Protein AF-C9MUW9-F1 (afdb_monomer_lite)

Structure (mmCIF, N/CA/C/O backbone):
data_AF-C9MUW9-F1
#
_entry.id   AF-C9MUW9-F1
#
loop_
_atom_site.group_PDB
_atom_site.id
_atom_site.type_symbol
_atom_site.label_atom_id
_atom_site.label_alt_id
_atom_site.label_comp_id
_atom_site.label_asym_id
_atom_site.label_entity_id
_atom_site.label_seq_id
_atom_site.pdbx_PDB_ins_code
_atom_site.Cartn_x
_atom_site.Cartn_y
_atom_site.Cartn_z
_atom_site.occupancy
_atom_site.B_iso_or_equiv
_atom_site.auth_seq_id
_atom_site.auth_comp_id
_atom_site.auth_asym_id
_atom_site.auth_atom_id
_atom_site.pdbx_PDB_model_num
ATOM 1 N N . MET A 1 1 ? 4.459 15.568 -15.895 1.00 78.44 1 MET A N 1
ATOM 2 C CA . MET A 1 1 ? 5.382 14.416 -15.981 1.00 78.44 1 MET A CA 1
ATOM 3 C C . MET A 1 1 ? 6.130 14.537 -17.298 1.00 78.44 1 MET A C 1
ATOM 5 O O . MET A 1 1 ? 5.488 14.945 -18.261 1.00 78.44 1 MET A O 1
ATOM 9 N N . PRO A 1 2 ? 7.453 14.314 -17.340 1.00 86.88 2 PRO A N 1
ATOM 10 C CA . PRO A 1 2 ? 8.184 14.292 -18.606 1.00 86.88 2 PRO A CA 1
ATOM 11 C C . PRO A 1 2 ? 7.677 13.140 -19.486 1.00 86.88 2 PRO A C 1
ATOM 13 O O . PRO A 1 2 ? 7.300 12.101 -18.953 1.00 86.88 2 PRO A O 1
ATOM 16 N N . VAL A 1 3 ? 7.649 13.343 -20.804 1.00 90.75 3 VAL A N 1
ATOM 17 C CA . VAL A 1 3 ? 7.303 12.304 -21.790 1.00 90.75 3 VAL A CA 1
ATOM 18 C C . VAL A 1 3 ? 8.353 11.195 -21.738 1.00 90.75 3 VAL A C 1
ATOM 20 O O . VAL A 1 3 ? 9.549 11.493 -21.758 1.00 90.75 3 VAL A O 1
ATOM 23 N N . ASP A 1 4 ? 7.910 9.941 -21.669 1.00 84.81 4 ASP A N 1
ATOM 24 C CA . ASP A 1 4 ? 8.775 8.753 -21.604 1.00 84.81 4 ASP A CA 1
ATOM 25 C C . ASP A 1 4 ? 8.457 7.697 -22.680 1.00 84.81 4 ASP A C 1
ATOM 27 O O . ASP A 1 4 ? 9.226 6.747 -22.843 1.00 84.81 4 ASP A O 1
ATOM 31 N N . GLY A 1 5 ? 7.393 7.902 -23.468 1.00 80.88 5 GLY A N 1
ATOM 32 C CA . GLY A 1 5 ? 7.009 7.068 -24.605 1.00 80.88 5 GLY A CA 1
ATOM 33 C C . GLY A 1 5 ? 7.221 7.734 -25.971 1.00 80.88 5 GLY A C 1
ATOM 34 O O . GLY A 1 5 ? 7.182 8.957 -26.120 1.00 80.88 5 GLY A O 1
ATOM 35 N N . ALA A 1 6 ? 7.411 6.912 -27.009 1.00 86.88 6 ALA A N 1
ATOM 36 C CA . ALA A 1 6 ? 7.486 7.370 -28.405 1.00 86.88 6 ALA A CA 1
ATOM 37 C C . ALA A 1 6 ? 6.136 7.895 -28.946 1.00 86.88 6 ALA A C 1
ATOM 39 O O . ALA A 1 6 ? 6.087 8.520 -30.003 1.00 86.88 6 ALA A O 1
ATOM 40 N N . ASP A 1 7 ? 5.053 7.635 -28.216 1.00 88.12 7 ASP A N 1
ATOM 41 C CA . ASP A 1 7 ? 3.682 8.080 -28.462 1.00 88.12 7 ASP A CA 1
ATOM 42 C C . ASP A 1 7 ? 3.393 9.497 -27.930 1.00 88.12 7 ASP A C 1
ATOM 44 O O . ASP A 1 7 ? 2.312 10.036 -28.164 1.00 88.12 7 ASP A O 1
ATOM 48 N N . GLY A 1 8 ? 4.355 10.121 -27.242 1.00 91.06 8 GLY A N 1
ATOM 49 C CA . GLY A 1 8 ? 4.188 11.443 -26.643 1.00 91.06 8 GLY A CA 1
ATOM 50 C C . GLY A 1 8 ? 3.489 11.434 -25.280 1.00 91.06 8 GLY A C 1
ATOM 51 O O . GLY A 1 8 ? 3.196 12.512 -24.758 1.00 91.06 8 GLY A O 1
ATOM 52 N N . PHE A 1 9 ? 3.238 10.260 -24.689 1.00 87.94 9 PHE A N 1
ATOM 53 C CA . PHE A 1 9 ? 2.653 10.121 -23.356 1.00 87.94 9 PHE A CA 1
ATOM 54 C C . PHE A 1 9 ? 3.716 9.858 -22.274 1.00 87.94 9 PHE A C 1
ATOM 56 O O . PHE A 1 9 ? 4.910 9.711 -22.546 1.00 87.94 9 PHE A O 1
ATOM 63 N N . ALA A 1 10 ? 3.274 9.899 -21.015 1.00 87.44 10 ALA A N 1
ATOM 64 C CA . ALA A 1 10 ? 4.105 9.672 -19.837 1.00 87.44 10 ALA A CA 1
ATOM 65 C C . ALA A 1 10 ? 3.477 8.595 -18.945 1.00 87.44 10 ALA A C 1
ATOM 67 O O . ALA A 1 10 ? 2.284 8.681 -18.633 1.00 87.44 10 ALA A O 1
ATOM 68 N N . PHE A 1 11 ? 4.272 7.636 -18.473 1.00 84.25 11 PHE A N 1
ATOM 69 C CA . PHE A 1 11 ? 3.824 6.650 -17.493 1.00 84.25 11 PHE A CA 1
ATOM 70 C C . PHE A 1 11 ? 3.543 7.316 -16.138 1.00 84.25 11 PHE A C 1
ATOM 72 O O . PHE A 1 11 ? 4.422 7.884 -15.486 1.00 84.25 11 PHE A O 1
ATOM 79 N N . SER A 1 12 ? 2.297 7.217 -15.668 1.00 86.00 12 SER A N 1
ATOM 80 C CA . SER A 1 12 ? 1.863 7.845 -14.413 1.00 86.00 12 SER A CA 1
ATOM 81 C C . SER A 1 12 ? 2.270 7.075 -13.157 1.00 86.00 12 SER A C 1
ATOM 83 O O . SER A 1 12 ? 2.239 7.643 -12.063 1.00 86.00 12 SER A O 1
ATOM 85 N N . ILE A 1 13 ? 2.670 5.805 -13.292 1.00 84.06 13 ILE A N 1
ATOM 86 C CA . ILE A 1 13 ? 2.918 4.881 -12.171 1.00 84.06 13 ILE A CA 1
ATOM 87 C C . ILE A 1 13 ? 3.886 5.488 -11.152 1.00 84.06 13 ILE A C 1
ATOM 89 O O . ILE A 1 13 ? 3.582 5.520 -9.963 1.00 84.06 13 ILE A O 1
ATOM 93 N N . LYS A 1 14 ? 4.996 6.073 -11.618 1.00 81.19 14 LYS A N 1
ATOM 94 C CA . LYS A 1 14 ? 6.022 6.689 -10.758 1.00 81.19 14 LYS A CA 1
ATOM 95 C C . LYS A 1 14 ? 5.475 7.766 -9.810 1.00 81.19 14 LYS A C 1
ATOM 97 O O . LYS A 1 14 ? 6.064 8.011 -8.763 1.00 81.19 14 LYS A O 1
ATOM 102 N N . TYR A 1 15 ? 4.392 8.428 -10.201 1.00 85.06 15 TYR A N 1
ATOM 103 C CA . TYR A 1 15 ? 3.826 9.581 -9.502 1.00 85.06 15 TYR A CA 1
ATOM 104 C C . TYR A 1 15 ? 2.509 9.270 -8.791 1.00 85.06 15 TYR A C 1
ATOM 106 O O . TYR A 1 15 ? 1.956 10.145 -8.133 1.00 85.06 15 TYR A O 1
ATOM 114 N N . THR A 1 16 ? 1.974 8.062 -8.958 1.00 87.38 16 THR A N 1
ATOM 115 C CA . THR A 1 16 ? 0.642 7.691 -8.457 1.00 87.38 16 THR A CA 1
ATOM 116 C C . THR A 1 16 ? 0.691 6.488 -7.533 1.00 87.38 16 THR A C 1
ATOM 118 O O . THR A 1 16 ? -0.075 6.424 -6.577 1.00 87.38 16 THR A O 1
ATOM 121 N N . LEU A 1 17 ? 1.614 5.560 -7.773 1.00 89.44 17 LEU A N 1
ATOM 122 C CA . LEU A 1 17 ? 1.698 4.326 -7.015 1.00 89.44 17 LEU A CA 1
ATOM 123 C C . LEU A 1 17 ? 2.401 4.547 -5.671 1.00 89.44 17 LEU A C 1
ATOM 125 O O . LEU A 1 17 ? 3.470 5.159 -5.634 1.00 89.44 17 LEU A O 1
ATOM 129 N N . ASN A 1 18 ? 1.780 4.060 -4.592 1.00 89.44 18 ASN A N 1
ATOM 130 C CA . ASN A 1 18 ? 2.304 3.995 -3.221 1.00 89.44 18 ASN A CA 1
ATOM 131 C C . ASN A 1 18 ? 3.009 5.280 -2.733 1.00 89.44 18 ASN A C 1
ATOM 133 O O . ASN A 1 18 ? 3.991 5.210 -1.996 1.00 89.44 18 ASN A O 1
ATOM 137 N N . GLN A 1 19 ? 2.530 6.459 -3.141 1.00 92.81 19 GLN A N 1
ATOM 138 C CA . GLN A 1 19 ? 3.214 7.723 -2.860 1.00 92.81 19 GLN A CA 1
ATOM 139 C C . GLN A 1 19 ? 3.280 8.027 -1.353 1.00 92.81 19 GLN A C 1
ATOM 141 O O . GLN A 1 19 ? 2.326 7.718 -0.635 1.00 92.81 19 GLN A O 1
ATOM 146 N N . PRO A 1 20 ? 4.359 8.672 -0.873 1.00 92.12 20 PRO A N 1
ATOM 147 C CA . PRO A 1 20 ? 4.438 9.133 0.509 1.00 92.12 20 PRO A CA 1
ATOM 148 C C . PRO A 1 20 ? 3.243 10.020 0.884 1.00 92.12 20 PRO A C 1
ATOM 150 O O . PRO A 1 20 ? 2.891 10.932 0.133 1.00 92.12 20 PRO A O 1
ATOM 153 N N . GLY A 1 21 ? 2.642 9.764 2.047 1.00 93.69 21 GLY A N 1
ATOM 154 C CA . GLY A 1 21 ? 1.469 10.485 2.547 1.00 93.69 21 GLY A CA 1
ATOM 155 C C . GLY A 1 21 ? 0.143 9.771 2.276 1.00 93.69 21 GLY A C 1
ATOM 156 O O . GLY A 1 21 ? -0.886 10.180 2.808 1.00 93.69 21 GLY A O 1
ATOM 157 N N . ILE A 1 22 ? 0.142 8.679 1.503 1.00 95.25 22 ILE A N 1
ATOM 158 C CA . ILE A 1 22 ? -1.050 7.837 1.324 1.00 95.25 22 ILE A CA 1
ATOM 159 C C . ILE A 1 22 ? -1.504 7.199 2.648 1.00 95.25 22 ILE A C 1
ATOM 161 O O . ILE A 1 22 ? -2.692 6.960 2.843 1.00 95.25 22 ILE A O 1
ATOM 165 N N . GLU A 1 23 ? -0.571 6.975 3.572 1.00 95.50 23 GLU A N 1
ATOM 166 C CA . GLU A 1 23 ? -0.784 6.380 4.892 1.00 95.50 23 GLU A CA 1
ATOM 167 C C . GLU A 1 23 ? -1.802 7.156 5.728 1.00 95.50 23 GLU A C 1
ATOM 169 O O . GLU A 1 23 ? -2.611 6.549 6.422 1.00 95.50 23 GLU A O 1
ATOM 174 N N . GLU A 1 24 ? -1.807 8.488 5.629 1.00 97.62 24 GLU A N 1
ATOM 175 C CA . GLU A 1 24 ? -2.776 9.336 6.332 1.00 97.62 24 GLU A CA 1
ATOM 176 C C . GLU A 1 24 ? -4.203 9.034 5.859 1.00 97.62 24 GLU A C 1
ATOM 178 O O . GLU A 1 24 ? -5.110 8.828 6.667 1.00 97.62 24 GLU A O 1
ATOM 183 N N . PHE A 1 25 ? -4.394 8.920 4.543 1.00 97.75 25 PHE A N 1
ATOM 184 C CA . PHE A 1 25 ? -5.694 8.608 3.956 1.00 97.75 25 PHE A CA 1
ATOM 185 C C . PHE A 1 25 ? -6.127 7.168 4.229 1.00 97.75 25 PHE A C 1
ATOM 187 O O . PHE A 1 25 ? -7.304 6.927 4.493 1.00 97.75 25 PHE A O 1
ATOM 194 N N . LEU A 1 26 ? -5.200 6.208 4.169 1.00 97.62 26 LEU A N 1
ATOM 195 C CA . LEU A 1 26 ? -5.494 4.800 4.450 1.00 97.62 26 LEU A CA 1
ATOM 196 C C . LEU A 1 26 ? -5.806 4.576 5.930 1.00 97.62 26 LEU A C 1
ATOM 198 O O . LEU A 1 26 ? -6.757 3.861 6.246 1.00 97.62 26 LEU A O 1
ATOM 202 N N . GLY A 1 27 ? -5.066 5.232 6.824 1.00 97.88 27 GLY A N 1
ATOM 203 C CA . GLY A 1 27 ? -5.342 5.258 8.256 1.00 97.88 27 GLY A CA 1
ATOM 204 C C . GLY A 1 27 ? -6.715 5.852 8.546 1.00 97.88 27 GLY A C 1
ATOM 205 O O . GLY A 1 27 ? -7.542 5.197 9.181 1.00 97.88 27 GLY A O 1
ATOM 206 N N . GLU A 1 28 ? -7.010 7.033 7.991 1.00 98.38 28 GLU A N 1
ATOM 207 C CA . GLU A 1 28 ? -8.324 7.662 8.134 1.00 98.38 28 GLU A CA 1
ATOM 208 C C . GLU A 1 28 ? -9.450 6.753 7.616 1.00 98.38 28 GLU A C 1
ATOM 210 O O . GLU A 1 28 ? -10.468 6.573 8.291 1.00 98.38 28 GLU A O 1
ATOM 215 N N . LEU A 1 29 ? -9.282 6.180 6.420 1.00 97.94 29 LEU A N 1
ATOM 216 C CA . LEU A 1 29 ? -10.250 5.265 5.824 1.00 97.94 29 LEU A CA 1
ATOM 217 C C . LEU A 1 29 ? -10.505 4.083 6.758 1.00 97.94 29 LEU A C 1
ATOM 219 O O . LEU A 1 29 ? -11.664 3.770 7.040 1.00 97.94 29 LEU A O 1
ATOM 223 N N . ALA A 1 30 ? -9.445 3.459 7.268 1.00 97.56 30 ALA A N 1
ATOM 224 C CA . ALA A 1 30 ? -9.538 2.311 8.153 1.00 97.56 30 ALA A CA 1
ATOM 225 C C . ALA A 1 30 ? -10.286 2.650 9.444 1.00 97.56 30 ALA A C 1
ATOM 227 O O . ALA A 1 30 ? -11.284 2.002 9.774 1.00 97.56 30 ALA A O 1
ATOM 228 N N . GLU A 1 31 ? -9.855 3.705 10.134 1.00 97.75 31 GLU A N 1
ATOM 229 C CA . GLU A 1 31 ? -10.432 4.164 11.396 1.00 97.75 31 GLU A CA 1
ATOM 230 C C . GLU A 1 31 ? -11.891 4.589 11.253 1.00 97.75 31 GLU A C 1
ATOM 232 O O . GLU A 1 31 ? -12.729 4.254 12.094 1.00 97.75 31 GLU A O 1
ATOM 237 N N . LYS A 1 32 ? -12.228 5.329 10.188 1.00 97.94 32 LYS A N 1
ATOM 238 C CA . LYS A 1 32 ? -13.578 5.869 9.996 1.00 97.94 32 LYS A CA 1
ATOM 239 C C . LYS A 1 32 ? -14.554 4.854 9.405 1.00 97.94 32 LYS A C 1
ATOM 241 O O . LYS A 1 32 ? -15.761 5.092 9.529 1.00 97.94 32 LYS A O 1
ATOM 246 N N . THR A 1 33 ? -14.085 3.742 8.837 1.00 97.75 33 THR A N 1
ATOM 247 C CA . THR A 1 33 ? -14.943 2.748 8.174 1.00 97.75 33 THR A CA 1
ATOM 248 C C . THR A 1 33 ? -14.813 1.353 8.786 1.00 97.75 33 THR A C 1
ATOM 250 O O . THR A 1 33 ? -15.558 1.025 9.706 1.00 97.75 33 THR A O 1
ATOM 253 N N . PHE A 1 34 ? -13.906 0.519 8.287 1.00 96.69 34 PHE A N 1
ATOM 254 C CA . PHE A 1 34 ? -13.935 -0.922 8.496 1.00 96.69 34 PHE A CA 1
ATOM 255 C C . PHE A 1 34 ? -13.326 -1.379 9.829 1.00 96.69 34 PHE A C 1
ATOM 257 O O . PHE A 1 34 ? -13.782 -2.396 10.342 1.00 96.69 34 PHE A O 1
ATOM 264 N N . LYS A 1 35 ? -12.417 -0.618 10.472 1.00 95.62 35 LYS A N 1
ATOM 265 C CA . LYS A 1 35 ? -11.906 -0.961 11.824 1.00 95.62 35 LYS A CA 1
ATOM 266 C C . LYS A 1 35 ? -12.994 -0.902 12.907 1.00 95.62 35 LYS A C 1
ATOM 268 O O . LYS A 1 35 ? -12.824 -1.453 13.989 1.00 95.62 35 LYS A O 1
ATOM 273 N N . LYS A 1 36 ? -14.139 -0.272 12.619 1.00 96.94 36 LYS A N 1
ATOM 274 C CA . LYS A 1 36 ? -15.313 -0.238 13.510 1.00 96.94 36 LYS A CA 1
ATOM 275 C C . LYS A 1 36 ? -16.117 -1.541 13.500 1.00 96.94 36 LYS A C 1
ATOM 277 O O . LYS A 1 36 ? -17.034 -1.694 14.306 1.00 96.94 36 LYS A O 1
ATOM 282 N N . TYR A 1 37 ? -15.815 -2.452 12.579 1.00 96.12 37 TYR A N 1
ATOM 283 C CA . TYR A 1 37 ? -16.567 -3.677 12.353 1.00 96.12 37 TYR A CA 1
ATOM 284 C C . TYR A 1 37 ? -15.630 -4.883 12.368 1.00 96.12 37 TYR A C 1
ATOM 286 O O . TYR A 1 37 ? -14.469 -4.796 11.984 1.00 96.12 37 TYR A O 1
ATOM 294 N N . ASN A 1 38 ? -16.154 -6.042 12.762 1.00 95.00 38 ASN A N 1
ATOM 295 C CA . ASN A 1 38 ? -15.413 -7.298 12.685 1.00 95.00 38 ASN A CA 1
ATOM 296 C C . ASN A 1 38 ? -15.455 -7.848 11.251 1.00 95.00 38 ASN A C 1
ATOM 298 O O . ASN A 1 38 ? -16.205 -8.779 10.953 1.00 95.00 38 ASN A O 1
ATOM 302 N N . CYS A 1 39 ? -14.720 -7.208 10.346 1.00 94.69 39 CYS A N 1
ATOM 303 C CA . CYS A 1 39 ? -14.656 -7.581 8.940 1.00 94.69 39 CYS A CA 1
ATOM 304 C C . CYS A 1 39 ? -13.208 -7.753 8.481 1.00 94.69 39 CYS A C 1
ATOM 306 O O . CYS A 1 39 ? -12.293 -7.136 9.020 1.00 94.69 39 CYS A O 1
ATOM 308 N N . MET A 1 40 ? -13.018 -8.617 7.486 1.00 96.88 40 MET A N 1
ATOM 309 C CA . MET A 1 40 ? -11.728 -8.823 6.837 1.00 96.88 40 MET A CA 1
ATOM 310 C C . MET A 1 40 ? -11.600 -7.861 5.657 1.00 96.88 40 MET A C 1
ATOM 312 O O . MET A 1 40 ? -12.553 -7.696 4.891 1.00 96.88 40 MET A O 1
ATOM 316 N N . THR A 1 41 ? -10.428 -7.247 5.508 1.00 97.94 41 THR A N 1
ATOM 317 C CA . THR A 1 41 ? -10.114 -6.363 4.385 1.00 97.94 41 THR A CA 1
ATOM 318 C C . THR A 1 41 ? -8.894 -6.849 3.617 1.00 97.94 41 THR A C 1
ATOM 320 O O . THR A 1 41 ? -7.917 -7.325 4.195 1.00 97.94 41 THR A O 1
ATOM 323 N N . VAL A 1 42 ? -8.956 -6.707 2.294 1.00 97.31 42 VAL A N 1
ATOM 324 C CA . VAL A 1 42 ? -7.850 -7.003 1.385 1.00 97.31 42 VAL A CA 1
ATOM 325 C C . VAL A 1 42 ? -7.613 -5.806 0.476 1.00 97.31 42 VAL A C 1
ATOM 327 O O . VAL A 1 42 ? -8.564 -5.285 -0.110 1.00 97.31 42 VAL A O 1
ATOM 330 N N . ALA A 1 43 ? -6.361 -5.365 0.370 1.00 95.44 43 ALA A N 1
ATOM 331 C CA . ALA A 1 43 ? -5.963 -4.295 -0.540 1.00 95.44 43 ALA A CA 1
ATOM 332 C C . ALA A 1 43 ? -5.112 -4.828 -1.697 1.00 95.44 43 ALA A C 1
ATOM 334 O O . ALA A 1 43 ? -4.255 -5.689 -1.520 1.00 95.44 43 ALA A O 1
ATOM 335 N N . GLU A 1 44 ? -5.341 -4.302 -2.895 1.00 93.31 44 GLU A N 1
ATOM 336 C CA . GLU A 1 44 ? -4.494 -4.547 -4.058 1.00 93.31 44 GLU A CA 1
ATOM 337 C C . GLU A 1 44 ? -3.316 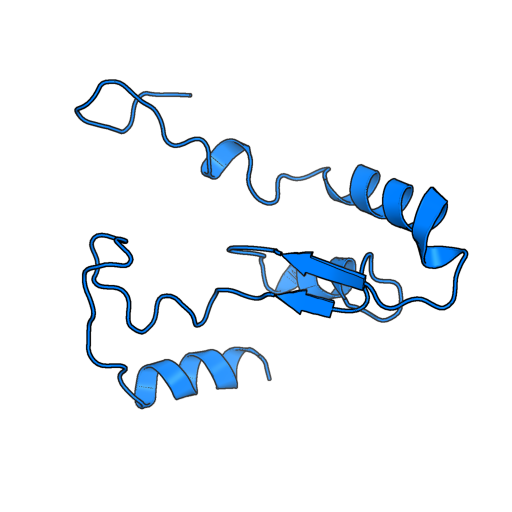-3.566 -4.024 1.00 93.31 44 GLU A C 1
ATOM 339 O O . GLU A 1 44 ? -3.517 -2.362 -4.177 1.00 93.31 44 GLU A O 1
ATOM 344 N N . THR A 1 45 ? -2.094 -4.050 -3.778 1.00 90.06 45 THR A N 1
ATOM 345 C CA . THR A 1 45 ? -0.925 -3.176 -3.566 1.00 90.06 45 THR A CA 1
ATOM 346 C C . THR A 1 45 ? 0.224 -3.554 -4.504 1.00 90.06 45 THR A C 1
ATOM 348 O O . THR A 1 45 ? 1.197 -4.188 -4.078 1.00 90.06 45 THR A O 1
ATOM 351 N N . PRO A 1 46 ? 0.140 -3.206 -5.802 1.00 88.50 46 PRO A N 1
ATOM 352 C CA . PRO A 1 46 ? 1.214 -3.505 -6.737 1.00 88.50 46 PRO A CA 1
ATOM 353 C C . PRO A 1 46 ? 2.493 -2.756 -6.341 1.00 88.50 46 PRO A C 1
ATOM 355 O O . PRO A 1 46 ? 2.446 -1.587 -5.962 1.00 88.50 46 PRO A O 1
ATOM 358 N N . LEU A 1 47 ? 3.638 -3.444 -6.433 1.00 86.56 47 LEU A N 1
ATOM 359 C CA . LEU A 1 47 ? 4.980 -2.914 -6.140 1.00 86.56 47 LEU A CA 1
ATOM 360 C C . LEU A 1 47 ? 5.112 -2.224 -4.766 1.00 86.56 47 LEU A C 1
ATOM 362 O O . LEU A 1 47 ? 5.833 -1.235 -4.643 1.00 86.56 47 LEU A O 1
ATOM 366 N N . LEU A 1 48 ? 4.412 -2.714 -3.738 1.00 90.44 48 LEU A N 1
ATOM 367 C CA . LEU A 1 48 ? 4.584 -2.213 -2.374 1.00 90.44 48 LEU A CA 1
ATOM 368 C C . LEU A 1 48 ? 5.963 -2.600 -1.828 1.00 90.44 48 LEU A C 1
ATOM 370 O O . LEU A 1 48 ? 6.369 -3.762 -1.907 1.00 90.44 48 LEU A O 1
ATOM 374 N N . GLU A 1 49 ? 6.677 -1.629 -1.264 1.00 90.44 49 GLU A N 1
ATOM 375 C CA . GLU A 1 49 ? 7.972 -1.867 -0.634 1.00 90.44 49 GLU A CA 1
ATOM 376 C C . GLU A 1 49 ? 7.821 -2.739 0.622 1.00 90.44 49 GLU A C 1
ATOM 378 O O . GLU A 1 49 ? 6.91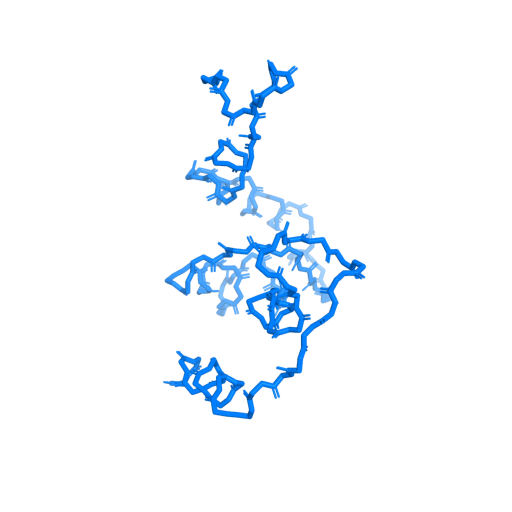8 -2.524 1.434 1.00 90.44 49 GLU A O 1
ATOM 383 N N . TYR A 1 50 ? 8.716 -3.714 0.804 1.00 89.00 50 TYR A N 1
ATOM 384 C CA . TYR A 1 50 ? 8.633 -4.684 1.904 1.00 89.00 50 TYR A CA 1
ATOM 385 C C . TYR A 1 50 ? 8.651 -4.008 3.281 1.00 89.00 50 TYR A C 1
ATOM 387 O O . TYR A 1 50 ? 7.947 -4.417 4.200 1.00 89.00 50 TYR A O 1
ATOM 395 N N . GLU A 1 51 ? 9.402 -2.917 3.413 1.00 92.75 51 GLU A N 1
ATOM 396 C CA . GLU A 1 51 ? 9.531 -2.132 4.640 1.00 92.75 51 GLU A CA 1
ATOM 397 C C . GLU A 1 51 ? 8.191 -1.549 5.118 1.00 92.75 51 GLU A C 1
ATOM 399 O O . GLU A 1 51 ? 8.036 -1.269 6.304 1.00 92.75 51 GLU A O 1
ATOM 404 N N . ARG A 1 52 ? 7.213 -1.405 4.215 1.00 94.00 52 ARG A N 1
ATOM 405 C CA . ARG A 1 52 ? 5.881 -0.856 4.504 1.00 94.00 52 ARG A CA 1
ATOM 406 C C . ARG A 1 52 ? 4.844 -1.928 4.812 1.00 94.00 52 ARG A C 1
ATOM 408 O O . ARG A 1 52 ? 3.701 -1.600 5.112 1.00 94.00 52 ARG A O 1
ATOM 415 N N . TYR A 1 53 ? 5.208 -3.210 4.776 1.00 94.25 53 TYR A N 1
ATOM 416 C CA . TYR A 1 53 ? 4.254 -4.290 5.041 1.00 94.25 53 TYR A CA 1
ATOM 417 C C . TYR A 1 53 ? 3.656 -4.181 6.443 1.00 94.25 53 TYR A C 1
ATOM 419 O O . TYR A 1 53 ? 2.465 -4.415 6.607 1.00 94.25 53 TYR A O 1
ATOM 427 N N . ASN A 1 54 ? 4.438 -3.760 7.440 1.00 95.69 54 ASN A N 1
ATOM 428 C CA . ASN A 1 54 ? 3.924 -3.584 8.799 1.00 95.69 54 ASN A CA 1
ATOM 429 C C . ASN A 1 54 ? 2.835 -2.503 8.880 1.00 95.69 54 ASN A C 1
ATOM 431 O O . ASN A 1 54 ? 1.850 -2.699 9.587 1.00 95.69 54 ASN A O 1
ATOM 435 N N . ASP A 1 55 ? 2.956 -1.416 8.119 1.00 96.19 55 ASP A N 1
ATOM 436 C CA . ASP A 1 55 ? 1.946 -0.351 8.105 1.00 96.19 55 ASP A CA 1
ATOM 437 C C . ASP A 1 55 ? 0.652 -0.817 7.416 1.00 96.19 55 ASP A C 1
ATOM 439 O O . ASP A 1 55 ? -0.453 -0.440 7.803 1.00 96.19 55 ASP A O 1
ATOM 443 N N . PHE A 1 56 ? 0.769 -1.681 6.403 1.00 96.56 56 PHE A N 1
ATOM 444 C CA . PHE A 1 56 ? -0.378 -2.163 5.634 1.00 96.56 56 PHE A CA 1
ATOM 445 C C . PHE A 1 56 ? -1.068 -3.376 6.264 1.00 96.56 56 PHE A C 1
ATOM 447 O O . PHE A 1 56 ? -2.292 -3.430 6.229 1.00 96.56 56 PHE A O 1
ATOM 454 N N . ILE A 1 57 ? -0.316 -4.336 6.808 1.00 96.75 57 ILE A N 1
ATOM 455 C CA . ILE A 1 57 ? -0.815 -5.651 7.261 1.00 96.75 57 ILE A CA 1
ATOM 456 C C . ILE A 1 57 ? -0.187 -6.142 8.577 1.00 96.75 57 ILE A C 1
ATOM 458 O O . ILE A 1 57 ? -0.304 -7.320 8.913 1.00 96.75 57 ILE A O 1
ATOM 462 N N . GLY A 1 58 ? 0.516 -5.278 9.314 1.00 95.12 58 GLY A N 1
ATOM 463 C CA . GLY A 1 58 ? 0.978 -5.587 10.669 1.00 95.12 58 GLY A CA 1
ATOM 464 C C . GLY A 1 58 ? -0.173 -5.640 11.679 1.00 95.12 58 GLY A C 1
ATOM 465 O O . GLY A 1 58 ? -1.335 -5.455 11.325 1.00 95.12 58 GLY A O 1
ATOM 466 N N . GLU A 1 59 ? 0.151 -5.855 12.958 1.00 94.19 59 GLU A N 1
ATOM 467 C CA . GLU A 1 59 ? -0.840 -5.964 14.047 1.00 94.19 59 GLU A CA 1
ATOM 468 C C . GLU A 1 59 ? -1.814 -4.770 14.093 1.00 94.19 59 GLU A C 1
ATOM 470 O O . GLU A 1 59 ? -3.021 -4.968 14.219 1.00 94.19 59 GLU A O 1
ATOM 475 N N . ASP A 1 60 ? -1.303 -3.552 13.878 1.00 93.12 60 ASP A N 1
ATOM 476 C CA . ASP A 1 60 ? -2.085 -2.308 13.815 1.00 93.12 60 ASP A CA 1
ATOM 477 C C . ASP A 1 60 ? -2.312 -1.786 12.380 1.00 93.12 60 ASP A C 1
ATOM 479 O O . ASP A 1 60 ? -2.748 -0.644 12.184 1.00 93.12 60 ASP A O 1
ATOM 483 N N . GLY A 1 61 ? -2.045 -2.617 11.369 1.00 96.44 61 GLY A N 1
ATOM 484 C CA . GLY A 1 61 ? -2.025 -2.229 9.960 1.00 96.44 61 GLY A CA 1
ATOM 485 C C . GLY A 1 61 ? -3.345 -1.658 9.426 1.00 96.44 61 GLY A C 1
ATOM 486 O O . GLY A 1 61 ? -4.411 -1.734 10.053 1.00 96.44 61 GLY A O 1
ATOM 487 N N . PHE A 1 62 ? -3.286 -1.049 8.240 1.00 97.44 62 PHE A N 1
ATOM 488 C CA . PHE A 1 62 ? -4.476 -0.512 7.573 1.00 97.44 62 PHE A CA 1
ATOM 489 C C . PHE A 1 62 ? -5.450 -1.604 7.141 1.00 97.44 62 PHE A C 1
ATOM 491 O O . PHE A 1 62 ? -6.651 -1.385 7.206 1.00 97.44 62 PHE A O 1
ATOM 498 N N . PHE A 1 63 ? -4.968 -2.765 6.709 1.00 98.00 63 PHE A N 1
ATOM 499 C CA . PHE A 1 63 ? -5.771 -3.851 6.157 1.00 98.00 63 PHE A CA 1
ATOM 500 C C . PHE A 1 63 ? -5.460 -5.181 6.847 1.00 98.00 63 PHE A C 1
ATOM 502 O O . PHE A 1 63 ? -4.428 -5.337 7.490 1.00 98.00 63 PHE A O 1
ATOM 509 N N . SER A 1 64 ? -6.346 -6.170 6.701 1.00 97.19 64 SER A N 1
ATOM 510 C CA . SER A 1 64 ? -6.079 -7.523 7.211 1.00 97.19 64 SER A CA 1
ATOM 511 C C . SER A 1 64 ? -5.068 -8.284 6.350 1.00 97.19 64 SER A C 1
ATOM 513 O O . SER A 1 64 ? -4.377 -9.169 6.844 1.00 97.19 64 SER A O 1
ATOM 515 N N . MET A 1 65 ? -5.029 -7.995 5.048 1.00 96.44 65 MET A N 1
ATOM 516 C CA . MET A 1 65 ? -4.122 -8.618 4.083 1.00 96.44 65 MET A CA 1
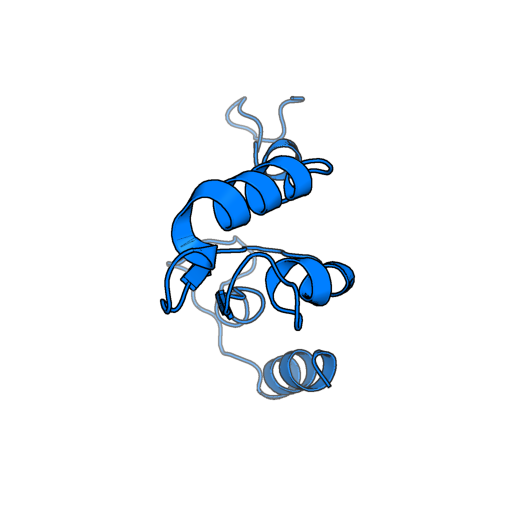ATOM 517 C C . MET A 1 65 ? -3.966 -7.759 2.822 1.00 96.44 65 MET A C 1
ATOM 519 O O . MET A 1 65 ? -4.740 -6.831 2.580 1.00 96.44 65 MET A O 1
ATOM 523 N N . ILE A 1 66 ? -2.983 -8.107 1.991 1.00 95.19 66 ILE A N 1
ATOM 524 C CA . ILE A 1 66 ? -2.747 -7.497 0.679 1.00 95.19 66 ILE A CA 1
ATOM 525 C C . ILE A 1 66 ? -2.618 -8.561 -0.409 1.00 95.19 66 ILE A C 1
ATOM 527 O O . ILE A 1 66 ? -2.162 -9.677 -0.151 1.00 95.19 66 ILE A O 1
ATOM 531 N N . PHE A 1 67 ? -2.967 -8.192 -1.638 1.00 92.50 67 PHE A N 1
ATOM 532 C CA . PHE A 1 67 ? -2.472 -8.874 -2.826 1.00 92.50 67 PHE A CA 1
ATOM 533 C C . PHE A 1 67 ? -1.110 -8.295 -3.208 1.00 92.50 67 PHE A C 1
ATOM 535 O O . PHE A 1 67 ? -1.017 -7.157 -3.675 1.00 92.50 67 PHE A O 1
ATOM 542 N N . ASP A 1 68 ? -0.065 -9.102 -3.019 1.00 87.50 68 ASP A N 1
ATOM 543 C CA . ASP A 1 68 ? 1.281 -8.828 -3.517 1.00 87.50 68 ASP A CA 1
ATOM 544 C C . ASP A 1 68 ? 1.474 -9.444 -4.913 1.00 87.50 68 ASP A C 1
ATOM 546 O O . ASP A 1 68 ? 1.435 -10.663 -5.098 1.00 87.50 68 ASP A O 1
ATOM 550 N N . PHE A 1 69 ? 1.714 -8.578 -5.897 1.00 83.81 69 PHE A N 1
ATOM 551 C CA . PHE A 1 69 ? 1.920 -8.946 -7.300 1.00 83.81 69 PHE A CA 1
ATOM 552 C C . PHE A 1 69 ? 3.379 -9.235 -7.637 1.00 83.81 69 PHE A C 1
ATOM 554 O O . PHE A 1 69 ? 3.685 -9.546 -8.786 1.00 83.81 69 PHE A O 1
ATOM 561 N N . SER A 1 70 ? 4.292 -9.176 -6.662 1.00 78.94 70 SER A N 1
ATOM 562 C CA . SER A 1 70 ? 5.718 -9.401 -6.896 1.00 78.94 70 SER A CA 1
ATOM 563 C C . SER A 1 70 ? 6.008 -10.748 -7.565 1.00 78.94 70 SER A C 1
ATOM 565 O O . SER A 1 70 ? 7.021 -10.879 -8.247 1.00 78.94 70 SER A O 1
ATOM 567 N N . TYR A 1 71 ? 5.131 -11.745 -7.437 1.00 75.06 71 TYR A N 1
ATOM 568 C CA . TYR A 1 71 ? 5.262 -13.061 -8.069 1.00 75.06 71 TYR A CA 1
ATOM 569 C C . TYR A 1 71 ? 4.677 -13.138 -9.482 1.00 75.06 71 TYR A C 1
ATOM 571 O O . TYR A 1 71 ? 5.143 -13.964 -10.267 1.00 75.06 71 TYR A O 1
ATOM 579 N N . SER A 1 72 ? 3.714 -12.276 -9.812 1.00 71.94 72 SER A N 1
ATOM 580 C CA . SER A 1 72 ? 2.965 -12.303 -11.074 1.00 71.94 72 SER A CA 1
ATOM 581 C C . SER A 1 72 ? 3.824 -11.969 -12.295 1.00 71.94 72 SER A C 1
ATOM 583 O O . SER A 1 72 ? 3.471 -12.334 -13.401 1.00 71.94 72 SER A O 1
ATOM 585 N N . ASP A 1 73 ? 4.989 -11.343 -12.106 1.00 68.56 73 ASP A N 1
ATOM 586 C CA . ASP A 1 73 ? 5.916 -11.044 -13.207 1.00 68.56 73 ASP A CA 1
ATOM 587 C C . ASP A 1 73 ? 6.798 -12.241 -13.616 1.00 68.56 73 ASP A C 1
ATOM 589 O O . ASP A 1 73 ? 7.600 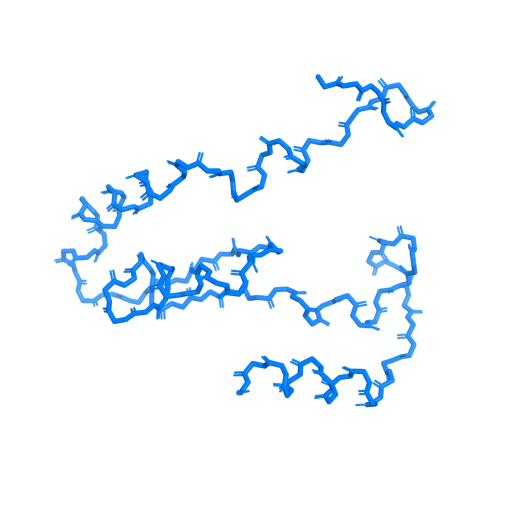-12.139 -14.544 1.00 68.56 73 ASP A O 1
ATOM 593 N N . LEU A 1 74 ? 6.759 -13.367 -12.889 1.00 73.81 74 LEU A N 1
ATOM 594 C CA . LEU A 1 74 ? 7.683 -14.484 -13.139 1.00 73.81 74 LEU A CA 1
ATOM 595 C C . LEU A 1 74 ? 7.454 -15.158 -14.497 1.00 73.81 74 LEU A C 1
ATOM 597 O O . LEU A 1 74 ? 8.417 -15.630 -15.104 1.00 73.81 74 LEU A O 1
ATOM 601 N N . ASP A 1 75 ? 6.214 -15.192 -14.967 1.00 70.50 75 ASP A N 1
ATOM 602 C CA . ASP 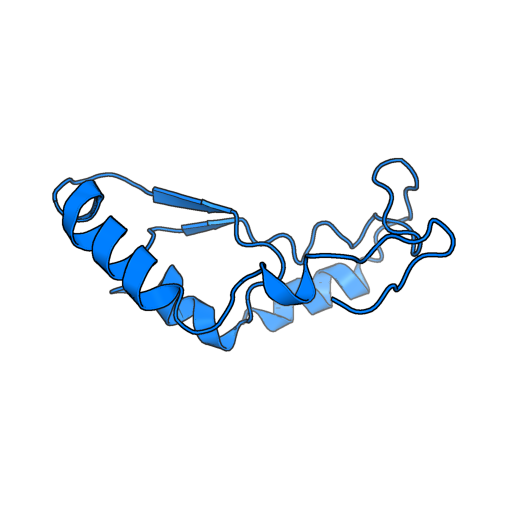A 1 75 ? 5.799 -15.737 -16.258 1.00 70.50 75 ASP A CA 1
ATOM 603 C C . ASP A 1 75 ? 5.510 -14.652 -17.307 1.00 70.50 75 ASP A C 1
ATOM 605 O O . ASP A 1 75 ? 5.255 -14.987 -18.462 1.00 70.50 75 ASP A O 1
ATOM 609 N N . MET A 1 76 ? 5.639 -13.367 -16.966 1.00 70.19 76 MET A N 1
ATOM 610 C CA . MET A 1 76 ? 5.523 -12.265 -17.923 1.00 70.19 76 MET A CA 1
ATOM 611 C C . MET A 1 76 ? 6.842 -12.050 -18.676 1.00 70.19 76 MET A C 1
ATOM 613 O O . MET A 1 76 ? 7.914 -11.910 -18.079 1.00 70.19 76 MET A O 1
ATOM 617 N N . ALA A 1 77 ? 6.791 -12.007 -20.011 1.00 63.03 77 ALA A N 1
ATOM 618 C CA . ALA A 1 77 ? 7.963 -11.667 -20.811 1.00 63.03 77 ALA A CA 1
ATOM 619 C C . ALA A 1 77 ? 8.392 -10.210 -20.558 1.00 63.03 77 ALA A C 1
ATOM 621 O O . ALA A 1 77 ? 7.587 -9.358 -20.184 1.00 63.03 77 ALA A O 1
ATOM 622 N N . LYS A 1 78 ? 9.675 -9.904 -20.809 1.00 57.75 78 LYS A N 1
ATOM 623 C CA . LYS A 1 78 ? 10.329 -8.610 -20.500 1.00 57.75 78 LYS A CA 1
ATOM 624 C C . LYS A 1 78 ? 9.614 -7.349 -21.007 1.00 57.75 78 LYS A C 1
ATOM 626 O O . LYS A 1 78 ? 9.941 -6.261 -20.547 1.00 57.75 78 LYS A O 1
ATOM 631 N N . GLU A 1 79 ? 8.695 -7.484 -21.955 1.00 60.78 79 GLU A N 1
ATOM 632 C CA . GLU A 1 79 ? 7.919 -6.383 -22.533 1.00 60.78 79 GLU A CA 1
ATOM 633 C C . GLU A 1 79 ? 6.666 -6.032 -21.706 1.00 60.78 79 GLU A C 1
ATOM 635 O O . GLU A 1 79 ? 5.987 -5.062 -22.021 1.00 60.78 79 GLU A O 1
ATOM 640 N N . GLY A 1 80 ? 6.375 -6.772 -20.627 1.00 56.16 80 GLY A N 1
ATOM 641 C CA . GLY A 1 80 ? 5.359 -6.400 -19.633 1.00 56.16 80 GLY A CA 1
ATOM 642 C C . GLY A 1 80 ? 3.914 -6.623 -20.080 1.00 56.16 80 GLY A C 1
ATOM 643 O O . GLY A 1 80 ? 2.985 -6.113 -19.456 1.00 56.16 80 GLY A O 1
ATOM 644 N N . PHE A 1 81 ? 3.702 -7.383 -21.151 1.00 61.47 81 PHE A N 1
ATOM 645 C CA . PHE A 1 81 ? 2.372 -7.662 -21.669 1.00 61.47 81 PHE A CA 1
ATOM 646 C C . PHE A 1 81 ? 1.862 -9.028 -21.207 1.00 61.47 81 PHE A C 1
ATOM 648 O O . PHE A 1 81 ? 2.523 -10.044 -21.383 1.00 61.47 81 PHE A O 1
ATOM 655 N N . TYR A 1 82 ? 0.631 -9.069 -20.694 1.00 60.34 82 TYR A N 1
ATOM 656 C CA . TYR A 1 82 ? -0.037 -10.286 -20.201 1.00 60.34 82 TYR A CA 1
ATOM 657 C C . TYR A 1 82 ? -0.228 -11.389 -21.263 1.00 60.34 82 TYR A C 1
ATOM 659 O O . TYR A 1 82 ? -0.613 -12.507 -20.935 1.00 60.34 82 TYR A O 1
ATOM 667 N N . TYR A 1 83 ? 0.002 -11.079 -22.542 1.00 66.06 83 TYR A N 1
ATOM 668 C CA . TYR A 1 83 ? -0.109 -12.013 -23.663 1.00 66.06 83 TYR A CA 1
ATOM 669 C C . TYR A 1 83 ? 1.237 -12.606 -24.112 1.00 66.06 83 TYR A C 1
ATOM 671 O O . TYR A 1 83 ? 1.252 -13.454 -25.005 1.00 66.06 83 TYR A O 1
ATOM 679 N N . SER A 1 84 ? 2.364 -12.193 -23.522 1.00 69.00 84 SER A N 1
ATOM 680 C CA . SER A 1 84 ? 3.682 -12.775 -23.784 1.00 69.00 84 SER A CA 1
ATOM 681 C C . SER A 1 84 ? 4.163 -13.564 -22.564 1.00 69.00 84 SER A C 1
ATOM 683 O O . SER A 1 84 ? 4.591 -13.007 -21.557 1.00 69.00 84 SER A O 1
ATOM 685 N N . VAL A 1 85 ? 4.062 -14.891 -22.659 1.00 70.69 85 VAL A N 1
ATOM 686 C CA . VAL A 1 85 ? 4.356 -15.821 -21.558 1.00 70.69 85 VAL A CA 1
ATOM 687 C C . VAL A 1 85 ? 5.792 -16.340 -21.664 1.00 70.69 85 VAL A C 1
ATOM 689 O O . VAL A 1 85 ? 6.264 -16.651 -22.759 1.00 70.69 85 VAL A O 1
ATOM 692 N N . GLN A 1 86 ? 6.481 -16.468 -20.531 1.00 76.06 86 GLN A N 1
ATOM 693 C CA . GLN A 1 86 ? 7.768 -17.157 -20.400 1.00 76.06 86 GLN A CA 1
ATOM 694 C C . GLN A 1 86 ? 7.688 -18.295 -19.371 1.00 76.06 86 GLN A C 1
ATOM 696 O O . GLN A 1 86 ? 6.878 -18.260 -18.447 1.00 76.06 86 GLN A O 1
ATOM 701 N N . ASP A 1 87 ? 8.572 -19.289 -19.491 1.00 81.38 87 ASP A N 1
ATOM 702 C CA . ASP A 1 87 ? 8.653 -20.376 -18.513 1.00 81.38 87 ASP A CA 1
ATOM 703 C C . ASP A 1 87 ? 9.128 -19.871 -17.141 1.00 81.38 87 ASP A C 1
ATOM 705 O O . ASP A 1 87 ? 10.199 -19.263 -17.009 1.00 81.38 87 ASP A O 1
ATOM 709 N N . VAL A 1 88 ? 8.377 -20.208 -16.088 1.00 79.06 88 VAL A N 1
ATOM 710 C CA . VAL A 1 88 ? 8.761 -19.905 -14.705 1.00 79.06 88 VAL A CA 1
ATOM 711 C C . VAL A 1 88 ? 9.978 -20.736 -14.307 1.00 79.06 88 VAL A C 1
ATOM 713 O O . VAL A 1 88 ? 9.931 -21.961 -14.178 1.00 79.06 88 VAL A O 1
ATOM 716 N N . LYS A 1 89 ? 11.091 -20.061 -14.019 1.00 82.94 89 LYS A N 1
ATOM 717 C CA . LYS A 1 89 ? 12.289 -20.715 -13.482 1.00 82.94 89 LYS A CA 1
ATOM 718 C C . LYS A 1 89 ? 12.104 -20.992 -11.992 1.00 82.94 89 LYS A C 1
ATOM 720 O O . LYS A 1 89 ? 12.074 -20.063 -11.189 1.00 82.94 89 LYS A O 1
ATOM 725 N N . ILE A 1 90 ? 12.092 -22.270 -11.599 1.00 83.81 90 ILE A N 1
ATOM 726 C CA . ILE A 1 90 ? 11.900 -22.701 -10.197 1.00 83.81 90 ILE A CA 1
ATOM 727 C C . ILE A 1 90 ? 12.860 -22.022 -9.205 1.00 83.81 90 ILE A C 1
ATOM 729 O O . ILE A 1 90 ? 12.491 -21.736 -8.068 1.00 83.81 90 ILE A O 1
ATOM 733 N N . ASN A 1 91 ? 14.089 -21.723 -9.635 1.00 85.25 91 ASN A N 1
ATOM 734 C CA . ASN A 1 91 ? 15.076 -21.036 -8.805 1.00 85.25 91 ASN A CA 1
ATOM 735 C C . ASN A 1 91 ? 14.700 -19.570 -8.533 1.00 85.25 91 ASN A C 1
ATOM 737 O O . ASN A 1 91 ? 14.977 -19.079 -7.444 1.00 85.25 91 ASN A O 1
ATOM 741 N N . GLU A 1 92 ? 14.060 -18.882 -9.482 1.00 81.88 92 GLU A N 1
ATOM 742 C CA . GLU A 1 92 ? 13.588 -17.502 -9.298 1.00 81.88 92 GLU A CA 1
ATOM 743 C C . GLU A 1 92 ? 12.345 -17.462 -8.406 1.00 81.88 92 GLU A C 1
ATOM 745 O O . GLU A 1 92 ? 12.275 -16.639 -7.495 1.00 81.88 92 GLU A O 1
ATOM 750 N N . LEU A 1 93 ? 11.430 -18.423 -8.576 1.00 82.75 93 LEU A N 1
ATOM 751 C CA . LEU A 1 93 ? 10.291 -18.603 -7.674 1.00 82.75 93 LEU A CA 1
ATOM 752 C C . LEU A 1 93 ? 10.760 -18.806 -6.223 1.00 82.75 93 LEU A C 1
ATOM 754 O O . LEU A 1 93 ? 10.325 -18.092 -5.322 1.00 82.75 93 LEU A O 1
ATOM 758 N N . ARG A 1 94 ? 11.711 -19.726 -5.999 1.00 82.88 94 ARG A N 1
ATOM 759 C CA . ARG A 1 94 ? 12.289 -19.982 -4.667 1.00 82.88 94 ARG A CA 1
ATOM 760 C C . ARG A 1 94 ? 12.935 -18.739 -4.056 1.00 82.88 94 ARG A C 1
ATOM 762 O O . ARG A 1 94 ? 12.743 -18.492 -2.873 1.00 82.88 94 ARG A O 1
ATOM 769 N N . LYS A 1 95 ? 13.681 -17.953 -4.839 1.00 82.00 95 LYS A N 1
ATOM 770 C CA . LYS A 1 95 ? 14.302 -16.710 -4.350 1.00 82.00 95 LYS A CA 1
ATOM 771 C C . LYS A 1 95 ? 13.271 -15.668 -3.920 1.00 82.00 95 LYS A C 1
ATOM 773 O O . LYS A 1 95 ? 13.514 -14.991 -2.928 1.00 82.00 95 LYS A O 1
ATOM 778 N N . LYS A 1 96 ? 12.157 -15.524 -4.650 1.00 77.12 96 LYS A N 1
ATOM 779 C CA . LYS A 1 96 ? 11.089 -14.589 -4.266 1.00 77.12 96 LYS A CA 1
ATOM 780 C C . LYS A 1 96 ? 10.404 -15.034 -2.971 1.00 77.12 96 LYS A C 1
ATOM 782 O O . LYS A 1 96 ? 10.292 -14.223 -2.064 1.00 77.12 96 LYS A O 1
ATOM 787 N N . PHE A 1 97 ? 10.092 -16.326 -2.826 1.00 72.50 97 PHE A N 1
ATOM 788 C CA . PHE A 1 97 ? 9.520 -16.861 -1.581 1.00 72.50 97 PHE A CA 1
ATOM 789 C C . PHE A 1 97 ? 10.442 -16.691 -0.365 1.00 72.50 97 PHE A C 1
ATOM 791 O O . PHE A 1 97 ? 9.987 -16.290 0.698 1.00 72.50 97 PHE A O 1
ATOM 798 N N . LEU A 1 98 ? 11.740 -16.973 -0.514 1.00 66.31 98 LEU A N 1
ATOM 799 C CA . LEU A 1 98 ? 12.717 -16.909 0.585 1.00 66.31 98 LEU A CA 1
ATOM 800 C C . LEU A 1 98 ? 13.175 -15.482 0.934 1.00 66.31 98 LEU A C 1
ATOM 802 O O . LEU A 1 98 ? 13.938 -15.303 1.874 1.00 66.31 98 LEU A O 1
ATOM 806 N N . LYS A 1 99 ? 12.755 -14.464 0.174 1.00 58.31 99 LYS A N 1
ATOM 807 C CA . LYS A 1 99 ? 12.963 -13.054 0.540 1.00 58.31 99 LYS A CA 1
ATOM 808 C C . LYS A 1 99 ? 11.946 -12.550 1.565 1.00 58.31 99 LYS A C 1
ATOM 810 O O . LYS A 1 99 ? 12.191 -11.521 2.178 1.00 58.31 99 LYS A O 1
ATOM 815 N N . VAL A 1 100 ? 10.825 -13.255 1.712 1.00 50.94 100 VAL A N 1
ATOM 816 C CA . VAL A 1 100 ? 9.708 -12.906 2.606 1.00 50.94 100 VAL A CA 1
ATOM 817 C C . VAL A 1 100 ? 9.842 -13.617 3.971 1.00 50.94 100 VAL A C 1
ATOM 819 O O . VAL A 1 100 ? 8.919 -13.602 4.776 1.00 50.94 100 VAL A O 1
ATOM 822 N N . SER A 1 1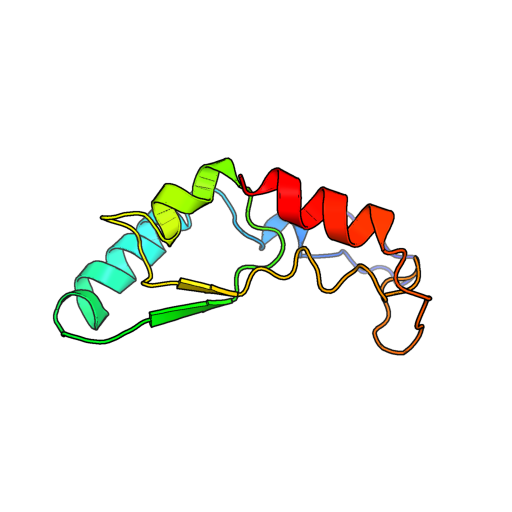01 ? 10.993 -14.244 4.252 1.00 41.38 101 SER A N 1
ATOM 823 C CA . SER A 1 101 ? 11.299 -14.949 5.510 1.00 41.38 101 SER A CA 1
ATOM 824 C C . SER A 1 101 ? 12.475 -14.339 6.252 1.00 41.38 101 SER A C 1
ATOM 826 O O . SER A 1 101 ? 13.504 -14.121 5.571 1.00 41.38 101 SER A O 1
#

Secondary structure (DSSP, 8-state):
----STTS----HHHHTT-TTHHHHHHHHHHHTGGGSS---EEE-TT--GGGHHHHHSTT-SSSEEE--TTTTSSB-TT--TT-B-PPPHHHHHHHHTT--

Radius of gyration: 16.99 Å; chains: 1; bounding box: 32×37×42 Å

InterPro domains:
  IPR017853 Glycoside hydrolase superfamily [SSF51445] (6-75)

pLDDT: mean 85.55, std 12.53, range [41.38, 98.38]

Sequence (101 aa):
MPVDGADGFAFSIKYTLNQPGIEEFLGELAEKTFKKYNCMTVAETPLLEYERYNDFIGEDGFFSMIFDFSYSDLDMAKEGFYYSVQDVKINELRKKFLKVS

Organism: NCBI:txid634994

Foldseek 3Di:
DQQDDPVRDDDCCVPPAPDPPVLVVLVCCQVVPPVVDPDAFEEEHEPDDPVCCCCCCNPSHSGVYYDYCPPVCQQPDPVRDPPRGDDRDPVVVVVVVVVND